Protein AF-A8H005-F1 (afdb_monomer)

Solvent-accessible surface area (backbone atoms only — not comparable to full-atom values): 5559 Å² total; per-residue (Å²): 139,54,77,69,57,57,51,58,48,52,52,53,54,49,51,54,30,35,17,8,88,86,75,68,42,73,20,79,27,64,48,86,77,78,48,60,53,78,74,21,71,57,63,79,52,89,75,66,59,66,67,62,50,25,73,73,64,33,61,67,53,49,60,71,37,63,78,54,41,34,66,17,68,74,58,48,55,51,47,48,50,49,50,55,53,58,59,52,70,76,66,75,79,133

Sequence (94 aa):
MNDKELSLLSERESIKANHCPLCQGLNGCAAQSGAGIEQCWCSKQEFPDKRLLANILGAEELLTLSGTACICEVCLQRLQLLQAQGGTLFKRID

Foldseek 3Di:
DDPVVVVVVVVVLVQQAQAALQPSHGQQAPVVVVDWLCPGPQVPDDADDVVLVCVRNNPVRCVVCVRRHHHHPVVRVVSVVVRVVVVVVVPDDD

Radius of gyration: 16.21 Å; Cα contacts (8 Å, |Δi|>4): 92; chains: 1; bounding box: 60×20×39 Å

Secondary structure (DSSP, 8-state):
--HHHHHHHHHHHHHHHHB-TTT-SB----GGGS--GGGSGGGGS-PPPHHHHHHHH-HHHHHHHTTT-PPPHHHHHHHHHHHHHHHHHTT---

Mean predicted aligned error: 9.06 Å

Organism: Shewanella pealeana (strain ATCC 700345 / ANG-SQ1) (NCBI:txid398579)

InterPro domains:
  IPR032720 Cysteine-rich CWC [PF14375] (20-77)

pLDDT: mean 77.07, std 13.97, range [44.0, 94.0]

Structure (mmCIF, N/CA/C/O backbone):
data_AF-A8H005-F1
#
_entry.id   AF-A8H005-F1
#
loop_
_atom_site.group_PDB
_atom_site.id
_atom_site.type_symbol
_atom_site.label_atom_id
_atom_site.label_alt_id
_atom_site.label_comp_id
_atom_site.label_asym_id
_atom_site.label_entity_id
_atom_site.label_seq_id
_atom_site.pdbx_PDB_ins_code
_atom_site.Cartn_x
_atom_site.Cartn_y
_atom_site.Cartn_z
_atom_site.occupancy
_atom_site.B_iso_or_equiv
_atom_site.auth_seq_id
_atom_site.auth_comp_id
_atom_site.auth_asym_id
_atom_site.auth_atom_id
_atom_site.pdbx_PDB_model_num
ATOM 1 N N . MET A 1 1 ? 31.332 6.022 -7.338 1.00 51.19 1 MET A N 1
ATOM 2 C CA . MET A 1 1 ? 30.086 5.235 -7.408 1.00 51.19 1 MET A CA 1
ATOM 3 C C . MET A 1 1 ? 30.318 4.166 -8.452 1.00 51.19 1 MET A C 1
ATOM 5 O O . MET A 1 1 ? 30.622 4.524 -9.582 1.00 51.19 1 MET A O 1
ATOM 9 N N . ASN A 1 2 ? 30.293 2.895 -8.057 1.00 66.12 2 ASN A N 1
ATOM 10 C CA . ASN A 1 2 ? 30.683 1.784 -8.930 1.00 66.12 2 ASN A CA 1
ATOM 11 C C . ASN A 1 2 ? 29.432 1.100 -9.505 1.00 66.12 2 ASN A C 1
ATOM 13 O O . ASN A 1 2 ? 28.407 1.037 -8.824 1.00 66.12 2 ASN A O 1
ATOM 17 N N . ASP A 1 3 ? 29.528 0.509 -10.699 1.00 69.12 3 ASP A N 1
ATOM 18 C CA . ASP A 1 3 ? 28.417 -0.184 -11.392 1.00 69.12 3 ASP A CA 1
ATOM 19 C C . ASP A 1 3 ? 27.733 -1.270 -10.534 1.00 69.12 3 ASP A C 1
ATOM 21 O O . ASP A 1 3 ? 26.547 -1.579 -10.679 1.00 69.12 3 ASP A O 1
ATOM 25 N N . LYS A 1 4 ? 28.479 -1.823 -9.572 1.00 66.81 4 LYS A N 1
ATOM 26 C CA . LYS A 1 4 ? 28.015 -2.843 -8.627 1.00 66.81 4 LYS A CA 1
ATOM 27 C C . LYS A 1 4 ? 27.091 -2.288 -7.531 1.00 66.81 4 LYS A C 1
ATOM 29 O O . LYS A 1 4 ? 26.196 -2.999 -7.086 1.00 66.81 4 LYS A O 1
ATOM 34 N N . GLU A 1 5 ? 27.275 -1.034 -7.110 1.00 69.38 5 GLU A N 1
ATOM 35 C CA . GLU A 1 5 ? 26.370 -0.375 -6.152 1.00 69.38 5 GLU A CA 1
ATOM 36 C C . GLU A 1 5 ? 25.042 0.012 -6.807 1.00 69.38 5 GLU A C 1
ATOM 38 O O . GLU A 1 5 ? 23.995 -0.130 -6.182 1.00 69.38 5 GLU A O 1
ATOM 43 N N . LEU A 1 6 ? 25.069 0.427 -8.078 1.00 67.12 6 LEU A N 1
ATOM 44 C CA . LEU A 1 6 ? 23.865 0.784 -8.832 1.00 67.12 6 LEU A CA 1
ATOM 45 C C . LEU A 1 6 ? 22.938 -0.428 -9.036 1.00 67.12 6 LEU A C 1
ATOM 47 O O . LEU A 1 6 ? 21.724 -0.317 -8.880 1.00 67.12 6 LEU A O 1
ATOM 51 N N . SER A 1 7 ? 23.519 -1.602 -9.299 1.00 65.75 7 SER A N 1
ATOM 52 C CA . SER A 1 7 ? 22.764 -2.858 -9.445 1.00 65.75 7 SER A CA 1
ATOM 53 C C . SER A 1 7 ? 22.137 -3.308 -8.114 1.00 65.75 7 SER A C 1
ATOM 55 O O . SER A 1 7 ? 20.953 -3.626 -8.052 1.00 65.75 7 SER A O 1
ATOM 57 N N . LEU A 1 8 ? 22.889 -3.217 -7.009 1.00 63.94 8 LEU A N 1
ATOM 58 C CA . LEU A 1 8 ? 22.398 -3.565 -5.667 1.00 63.94 8 LEU A CA 1
ATOM 59 C C . LEU A 1 8 ? 21.334 -2.601 -5.119 1.00 63.94 8 LEU A C 1
ATOM 61 O O . LEU A 1 8 ? 20.582 -2.984 -4.221 1.00 63.94 8 LEU A O 1
ATOM 65 N N . LEU A 1 9 ? 21.296 -1.350 -5.581 1.00 63.72 9 LEU A N 1
ATOM 66 C CA . LEU A 1 9 ? 20.233 -0.399 -5.244 1.00 63.72 9 LEU A CA 1
ATOM 67 C C . LEU A 1 9 ? 18.958 -0.718 -6.033 1.00 63.72 9 LEU A C 1
ATOM 69 O O . LEU A 1 9 ? 17.898 -0.851 -5.427 1.00 63.72 9 LEU A O 1
ATOM 73 N N . SER A 1 10 ? 19.089 -0.969 -7.337 1.00 64.38 10 SER A N 1
ATOM 74 C CA . SER A 1 10 ? 17.979 -1.358 -8.218 1.00 64.38 10 SER A CA 1
ATOM 75 C C . SER A 1 10 ? 17.277 -2.643 -7.754 1.00 64.38 10 SER A C 1
ATOM 77 O O . SER A 1 10 ? 16.050 -2.702 -7.660 1.00 64.38 10 SER A O 1
ATOM 79 N N . GLU A 1 11 ? 18.037 -3.665 -7.347 1.00 60.66 11 GLU A N 1
ATOM 80 C CA . GLU A 1 11 ? 17.464 -4.900 -6.796 1.00 60.66 11 GLU A CA 1
ATOM 81 C C . GLU A 1 11 ? 16.742 -4.681 -5.462 1.00 60.66 11 GLU A C 1
ATOM 83 O O . GLU A 1 11 ? 15.690 -5.277 -5.227 1.00 60.66 11 GLU A O 1
ATOM 88 N N . ARG A 1 12 ? 17.245 -3.796 -4.595 1.00 60.75 12 ARG A N 1
ATOM 89 C CA . ARG A 1 12 ? 16.567 -3.468 -3.330 1.00 60.75 12 ARG A CA 1
ATOM 90 C C . ARG A 1 12 ? 15.280 -2.681 -3.550 1.00 60.75 12 ARG A C 1
ATOM 92 O O . ARG A 1 12 ? 14.302 -2.932 -2.846 1.00 60.75 12 ARG A O 1
ATOM 99 N N . GLU A 1 13 ? 15.259 -1.763 -4.509 1.00 63.94 13 GLU A N 1
ATOM 100 C CA . GLU A 1 13 ? 14.038 -1.051 -4.903 1.00 63.94 13 GLU A CA 1
ATOM 101 C C . GLU A 1 13 ? 13.016 -2.008 -5.530 1.00 63.94 13 GLU A C 1
ATOM 103 O O . GLU A 1 13 ? 11.835 -1.973 -5.181 1.00 63.94 13 GLU A O 1
ATOM 108 N N . SER A 1 14 ? 13.478 -2.954 -6.350 1.00 62.12 14 SER A N 1
ATOM 109 C CA . SER A 1 14 ? 12.636 -4.002 -6.934 1.00 62.12 14 SER A CA 1
ATOM 110 C C . SER A 1 14 ? 12.047 -4.946 -5.876 1.00 62.12 14 SER A C 1
ATOM 112 O O . SER A 1 14 ? 10.867 -5.300 -5.944 1.00 62.12 14 SER A O 1
ATOM 114 N N . ILE A 1 15 ? 12.811 -5.316 -4.841 1.00 63.66 15 ILE A N 1
ATOM 115 C CA . ILE A 1 15 ? 12.277 -6.100 -3.715 1.00 63.66 15 ILE A CA 1
ATOM 116 C C . ILE A 1 15 ? 11.156 -5.319 -3.016 1.00 63.66 15 ILE A C 1
ATOM 118 O O . ILE A 1 15 ? 10.110 -5.899 -2.741 1.00 63.66 15 ILE A O 1
ATOM 122 N N . LYS A 1 16 ? 11.303 -4.010 -2.794 1.00 70.62 16 LYS A N 1
ATOM 123 C CA . LYS A 1 16 ? 10.246 -3.201 -2.161 1.00 70.62 16 LYS A CA 1
ATOM 124 C C . LYS A 1 16 ? 8.977 -3.096 -3.013 1.00 70.62 16 LYS A C 1
ATOM 126 O O . LYS A 1 16 ? 7.884 -3.166 -2.462 1.00 70.62 16 LYS A O 1
ATOM 131 N N . ALA A 1 17 ? 9.102 -2.994 -4.335 1.00 76.12 17 ALA A N 1
ATOM 132 C CA . ALA A 1 17 ? 7.951 -2.865 -5.233 1.00 76.12 17 ALA A CA 1
ATOM 133 C C . ALA A 1 17 ? 7.091 -4.144 -5.327 1.00 76.12 17 ALA A C 1
ATOM 135 O O . ALA A 1 17 ? 5.868 -4.069 -5.470 1.00 76.12 17 ALA A O 1
ATOM 136 N N . ASN A 1 18 ? 7.713 -5.325 -5.216 1.00 82.50 18 ASN A N 1
ATOM 137 C CA . ASN A 1 18 ? 7.047 -6.621 -5.432 1.00 82.50 18 ASN A CA 1
ATOM 138 C C . ASN A 1 18 ? 6.629 -7.336 -4.137 1.00 82.50 18 ASN A C 1
ATOM 140 O O . ASN A 1 18 ? 6.001 -8.400 -4.178 1.00 82.50 18 ASN A O 1
ATOM 144 N N . HIS A 1 19 ? 6.967 -6.765 -2.983 1.00 87.44 19 HIS A N 1
ATOM 145 C CA . HIS A 1 19 ? 6.590 -7.309 -1.687 1.00 87.44 19 HIS A CA 1
ATOM 146 C C . HIS A 1 19 ? 5.579 -6.406 -0.990 1.00 87.44 19 HIS A C 1
ATOM 148 O O . HIS A 1 19 ? 5.541 -5.190 -1.152 1.00 87.44 19 HIS A O 1
ATOM 154 N N . CYS A 1 20 ? 4.710 -7.038 -0.217 1.00 90.06 20 CYS A N 1
ATOM 155 C CA . CYS A 1 20 ? 3.731 -6.364 0.603 1.00 90.06 20 CYS A CA 1
ATOM 156 C C . CYS A 1 20 ? 4.458 -5.681 1.766 1.00 90.06 20 CYS A C 1
ATOM 158 O O . CYS A 1 20 ? 5.135 -6.374 2.527 1.00 90.06 20 CYS A O 1
ATOM 160 N N . PRO A 1 21 ? 4.273 -4.371 1.985 1.00 88.06 21 PRO A N 1
ATOM 161 C CA . PRO A 1 21 ? 4.945 -3.662 3.074 1.00 88.06 21 PRO A CA 1
ATOM 162 C C . PRO A 1 21 ? 4.505 -4.146 4.466 1.00 88.06 21 PRO A C 1
ATOM 164 O O . PRO A 1 21 ? 5.215 -3.951 5.443 1.00 88.06 21 PRO A O 1
ATOM 167 N N . LEU A 1 22 ? 3.356 -4.827 4.566 1.00 89.62 22 LEU A N 1
ATOM 168 C CA . LEU A 1 22 ? 2.822 -5.322 5.838 1.00 89.62 22 LEU A CA 1
ATOM 169 C C . LEU A 1 22 ? 3.341 -6.701 6.238 1.00 89.62 22 LEU A C 1
ATOM 171 O O . LEU A 1 22 ? 3.547 -6.959 7.419 1.00 89.62 22 LEU A O 1
ATOM 175 N N . CYS A 1 23 ? 3.490 -7.615 5.279 1.00 91.94 23 CYS A N 1
ATOM 176 C CA . CYS A 1 23 ? 3.842 -9.008 5.571 1.00 91.94 23 CYS A CA 1
ATOM 177 C C . CYS A 1 23 ? 5.127 -9.474 4.892 1.00 91.94 23 CYS A C 1
ATOM 179 O O . CYS A 1 23 ? 5.517 -10.621 5.082 1.00 91.94 23 CYS A O 1
ATOM 181 N N . GLN A 1 24 ? 5.746 -8.618 4.076 1.00 89.12 24 GLN A N 1
ATOM 182 C CA . GLN A 1 24 ? 6.934 -8.906 3.270 1.00 89.12 24 GLN A CA 1
ATOM 183 C C . GLN A 1 24 ? 6.787 -10.100 2.314 1.00 89.12 24 GLN A C 1
ATOM 185 O O . GLN A 1 24 ? 7.764 -10.514 1.707 1.00 89.12 24 GLN A O 1
ATOM 190 N N . GLY A 1 25 ? 5.581 -10.653 2.148 1.00 89.00 25 GLY A N 1
ATOM 191 C CA . GLY A 1 25 ? 5.270 -11.647 1.123 1.00 89.00 25 GLY A CA 1
ATOM 192 C C . GLY A 1 25 ? 5.024 -10.993 -0.234 1.00 89.00 25 GLY A C 1
ATOM 193 O O . GLY A 1 25 ? 4.866 -9.778 -0.320 1.00 89.00 25 GLY A O 1
ATOM 194 N N . LEU A 1 26 ? 4.952 -11.788 -1.301 1.00 88.94 26 LEU A N 1
ATOM 195 C CA . LEU A 1 26 ? 4.658 -11.277 -2.643 1.00 88.94 26 LEU A CA 1
ATOM 196 C C . LEU A 1 26 ? 3.319 -10.527 -2.663 1.00 88.94 26 LEU A C 1
ATOM 198 O O . LEU A 1 26 ? 2.301 -11.031 -2.181 1.00 88.94 26 LEU A O 1
ATOM 202 N N . ASN A 1 27 ? 3.311 -9.320 -3.231 1.00 88.12 27 ASN A N 1
ATOM 203 C CA . ASN A 1 27 ? 2.089 -8.523 -3.355 1.00 88.12 27 ASN A CA 1
ATOM 204 C C . ASN A 1 27 ? 1.306 -8.790 -4.647 1.00 88.12 27 ASN A C 1
ATOM 206 O O . ASN A 1 27 ? 0.201 -8.275 -4.796 1.00 88.12 27 ASN A O 1
ATOM 210 N N . GLY A 1 28 ? 1.861 -9.572 -5.578 1.00 81.62 28 GLY A N 1
ATOM 211 C CA . GLY A 1 28 ? 1.250 -9.865 -6.878 1.00 81.62 28 GLY A CA 1
ATOM 212 C C . GLY A 1 28 ? 1.219 -8.673 -7.845 1.00 81.62 28 GLY A C 1
ATOM 213 O O . GLY A 1 28 ? 0.601 -8.768 -8.901 1.00 81.62 28 GLY A O 1
ATOM 214 N N . CYS A 1 29 ? 1.853 -7.549 -7.503 1.00 80.94 29 CYS A N 1
ATOM 215 C CA . CYS A 1 29 ? 2.012 -6.396 -8.383 1.00 80.94 29 CYS A CA 1
ATOM 216 C C . CYS A 1 29 ? 3.254 -6.596 -9.245 1.00 80.94 29 CYS A C 1
ATOM 218 O O . CYS A 1 29 ? 4.373 -6.569 -8.751 1.00 80.94 29 CYS A O 1
ATOM 220 N N . ALA A 1 30 ? 3.050 -6.793 -10.545 1.00 62.09 30 ALA A N 1
ATOM 221 C CA . ALA A 1 30 ? 4.119 -6.958 -11.523 1.00 62.09 30 ALA A CA 1
ATOM 222 C C . ALA A 1 30 ? 4.654 -5.606 -12.040 1.00 62.09 30 ALA A C 1
ATOM 224 O O . ALA A 1 30 ? 4.962 -5.475 -13.224 1.00 62.09 30 ALA A O 1
ATOM 225 N N . ALA A 1 31 ? 4.808 -4.596 -11.168 1.00 64.75 31 ALA A N 1
ATOM 226 C CA . ALA A 1 31 ? 5.480 -3.334 -11.529 1.00 64.75 31 ALA A CA 1
ATOM 227 C C . ALA A 1 31 ? 6.927 -3.571 -12.032 1.00 64.75 31 ALA A C 1
ATOM 229 O O . ALA A 1 31 ? 7.522 -2.733 -12.706 1.00 64.75 31 ALA A O 1
ATOM 230 N N . GLN A 1 32 ? 7.462 -4.771 -11.779 1.00 55.66 32 GLN A N 1
ATOM 231 C CA . GLN A 1 32 ? 8.725 -5.312 -12.277 1.00 55.66 32 GLN A CA 1
ATOM 232 C C . GLN A 1 32 ? 8.901 -5.273 -13.811 1.00 55.66 32 GLN A C 1
ATOM 234 O O . GLN A 1 32 ? 10.033 -5.300 -14.283 1.00 55.66 32 GLN A O 1
ATOM 239 N N . SER A 1 33 ? 7.826 -5.196 -14.605 1.00 58.69 33 SER A N 1
ATOM 240 C CA . SER A 1 33 ? 7.923 -5.158 -16.077 1.00 58.69 33 SER A CA 1
ATOM 241 C C . SER A 1 33 ? 8.052 -3.745 -16.672 1.00 58.69 33 SER A C 1
ATOM 243 O O . SER A 1 33 ? 7.963 -3.595 -17.889 1.00 58.69 33 SER A O 1
ATOM 245 N N . GLY A 1 34 ? 8.225 -2.705 -15.844 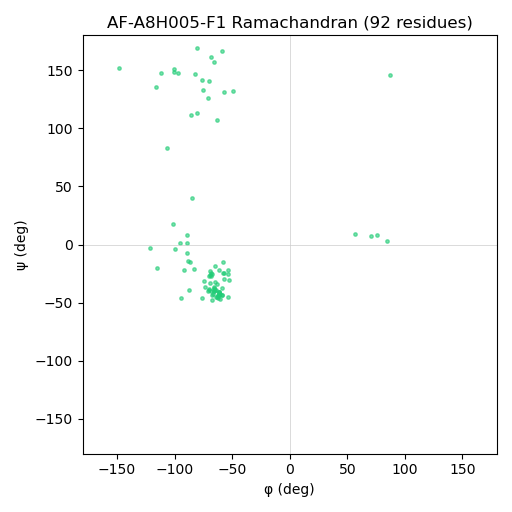1.00 61.06 34 GLY A N 1
ATOM 246 C CA . GLY A 1 34 ? 8.219 -1.301 -16.290 1.00 61.06 34 GLY A CA 1
ATOM 247 C C . GLY A 1 34 ? 6.818 -0.761 -16.602 1.00 61.06 34 GLY A C 1
ATOM 248 O O . GLY A 1 34 ? 6.673 0.336 -17.135 1.00 61.06 34 GLY A O 1
ATOM 249 N N . ALA A 1 35 ? 5.786 -1.539 -16.272 1.00 66.94 35 ALA A N 1
ATOM 250 C CA . ALA A 1 35 ? 4.397 -1.117 -16.305 1.00 66.94 35 ALA A CA 1
ATOM 251 C C . ALA A 1 35 ? 4.098 -0.220 -15.097 1.00 66.94 35 ALA A C 1
ATOM 253 O O . ALA A 1 35 ? 4.582 -0.479 -13.993 1.00 66.94 35 ALA A O 1
ATOM 254 N N . GLY A 1 36 ? 3.297 0.826 -15.295 1.00 72.31 36 GLY A N 1
ATOM 255 C CA . GLY A 1 36 ? 2.897 1.697 -14.199 1.00 72.31 36 GLY A CA 1
ATOM 256 C C . GLY A 1 36 ? 1.966 0.991 -13.209 1.00 72.31 36 GLY A C 1
ATOM 257 O O . GLY A 1 36 ? 1.353 -0.045 -13.499 1.00 72.31 36 GLY A O 1
ATOM 258 N N . ILE A 1 37 ? 1.868 1.560 -12.005 1.00 76.12 37 ILE A N 1
ATOM 259 C CA . ILE A 1 37 ? 1.080 1.018 -10.889 1.00 76.12 37 ILE A CA 1
ATOM 260 C C . ILE A 1 37 ? -0.397 0.817 -11.253 1.00 76.12 37 ILE A C 1
ATOM 262 O O . ILE A 1 37 ? -1.058 -0.057 -10.692 1.00 76.12 37 ILE A O 1
ATOM 266 N N . GLU A 1 38 ? -0.911 1.563 -12.233 1.00 78.56 38 GLU A N 1
ATOM 267 C CA . GLU A 1 38 ? -2.261 1.416 -12.773 1.00 78.56 38 GLU A CA 1
ATOM 268 C C . GLU A 1 38 ? -2.544 0.016 -13.333 1.00 78.56 38 GLU A C 1
ATOM 270 O O . GLU A 1 38 ? -3.699 -0.414 -13.349 1.00 78.56 38 GLU A O 1
ATOM 275 N N . GLN A 1 39 ? -1.511 -0.724 -13.743 1.00 80.44 39 GLN A N 1
ATOM 276 C CA . GLN A 1 39 ? -1.653 -2.082 -14.268 1.00 80.44 39 GLN A CA 1
ATOM 277 C C . GLN A 1 39 ? -1.647 -3.154 -13.176 1.00 80.44 39 GLN A C 1
ATOM 279 O O . GLN A 1 39 ? -2.060 -4.289 -13.429 1.00 80.44 39 GLN A O 1
ATOM 284 N N . CYS A 1 40 ? -1.221 -2.822 -11.957 1.00 84.62 40 CYS A N 1
ATOM 285 C CA . CYS A 1 40 ? -1.268 -3.771 -10.855 1.00 84.62 40 CYS A CA 1
ATOM 286 C C . CYS A 1 40 ? -2.711 -4.040 -10.431 1.00 84.62 40 CYS A C 1
ATOM 288 O O . CYS A 1 40 ? -3.526 -3.129 -10.350 1.00 84.62 40 CYS A O 1
ATOM 290 N N . TRP A 1 41 ? -3.032 -5.293 -10.096 1.00 86.94 41 TRP A N 1
ATOM 291 C CA . TRP A 1 41 ? -4.381 -5.686 -9.661 1.00 86.94 41 TRP A CA 1
ATOM 292 C C . TRP A 1 41 ? -4.907 -4.825 -8.500 1.00 86.94 41 TRP A C 1
ATOM 294 O O . TRP A 1 41 ? -6.113 -4.590 -8.410 1.00 86.94 41 TRP A O 1
ATOM 304 N N . CYS A 1 42 ? -4.000 -4.328 -7.645 1.00 88.06 42 CYS A N 1
ATOM 305 C CA . CYS A 1 42 ? -4.343 -3.496 -6.503 1.00 88.06 42 CYS A CA 1
ATOM 306 C C . CYS A 1 42 ? -4.894 -2.119 -6.912 1.00 88.06 42 CYS A C 1
ATOM 308 O O . CYS A 1 42 ? -5.705 -1.570 -6.178 1.00 88.06 42 CYS A O 1
ATOM 310 N N . SER A 1 43 ? -4.560 -1.588 -8.098 1.00 87.06 43 SER A N 1
ATOM 311 C CA . SER A 1 43 ? -5.086 -0.298 -8.585 1.00 87.06 43 SER A CA 1
ATOM 312 C C . SER A 1 43 ? -6.608 -0.293 -8.753 1.00 87.06 43 SER A C 1
ATOM 314 O O . SER A 1 43 ? -7.238 0.761 -8.753 1.00 87.06 43 SER A O 1
ATOM 316 N N . LYS A 1 44 ? -7.197 -1.486 -8.887 1.00 88.31 44 LYS A N 1
ATOM 317 C CA . LYS A 1 44 ? -8.636 -1.716 -9.058 1.00 88.31 44 LYS A CA 1
ATOM 318 C C . LYS A 1 44 ? -9.350 -2.020 -7.744 1.00 88.31 44 LYS A C 1
ATOM 320 O O . LYS A 1 44 ? -10.539 -2.321 -7.767 1.00 88.31 44 LYS A O 1
ATOM 325 N N . GLN A 1 45 ? -8.631 -2.014 -6.625 1.00 90.56 45 GLN A N 1
ATOM 326 C CA . GLN A 1 45 ? -9.185 -2.368 -5.327 1.00 90.56 45 GLN A CA 1
ATOM 327 C C . GLN A 1 45 ? -9.509 -1.132 -4.507 1.00 90.56 45 GLN A C 1
ATOM 329 O O . GLN A 1 45 ? -8.808 -0.121 -4.551 1.00 90.56 45 GLN A O 1
ATOM 334 N N . GLU A 1 46 ? -10.539 -1.256 -3.680 1.00 88.62 46 GLU A 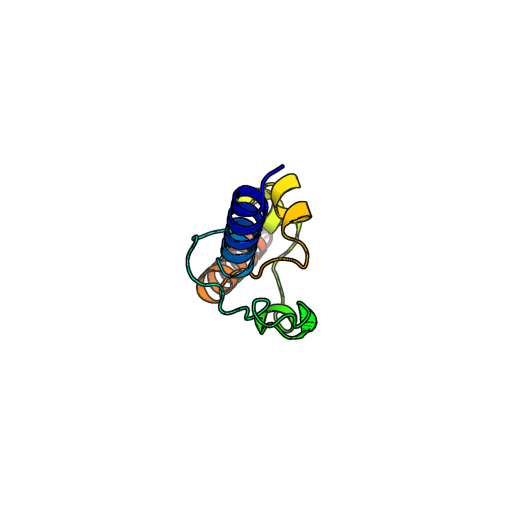N 1
ATOM 335 C CA . GLU A 1 46 ? -10.835 -0.264 -2.661 1.00 88.62 46 GLU A CA 1
ATOM 336 C C . GLU A 1 46 ? -9.936 -0.490 -1.446 1.00 88.62 46 GLU A C 1
ATOM 338 O O . GLU A 1 46 ? -10.028 -1.500 -0.737 1.00 88.62 46 GLU A O 1
ATOM 343 N N . PHE A 1 47 ? -9.049 0.475 -1.213 1.00 88.06 47 PHE A N 1
ATOM 344 C CA . PHE A 1 47 ? -8.213 0.496 -0.026 1.00 88.06 47 PHE A CA 1
ATOM 345 C C . PHE A 1 47 ? -8.969 1.086 1.173 1.00 88.06 47 PHE A C 1
ATOM 347 O O . PHE A 1 47 ? -9.784 1.996 1.004 1.00 88.06 47 PHE A O 1
ATOM 354 N N . PRO A 1 48 ? -8.679 0.599 2.392 1.00 88.12 48 PRO A N 1
ATOM 355 C CA . PRO A 1 48 ? -9.187 1.192 3.619 1.00 88.12 48 PRO A CA 1
ATOM 356 C C . PRO A 1 48 ? -8.768 2.660 3.777 1.00 88.12 48 PRO A C 1
ATOM 358 O O . PRO A 1 48 ? -7.855 3.154 3.112 1.00 88.12 48 PRO A O 1
ATOM 361 N N . ASP A 1 49 ? -9.412 3.337 4.722 1.00 88.88 49 ASP A N 1
ATOM 362 C CA . ASP A 1 49 ? -9.155 4.714 5.103 1.00 88.88 49 ASP A CA 1
ATOM 363 C C . ASP A 1 49 ? -7.655 4.948 5.336 1.00 88.88 49 ASP A C 1
ATOM 365 O O . ASP A 1 49 ? -6.973 4.196 6.043 1.00 88.88 49 ASP A O 1
ATOM 369 N N . LYS A 1 50 ? -7.134 6.030 4.749 1.00 86.19 50 LYS A N 1
ATOM 370 C CA . LYS A 1 50 ? -5.713 6.386 4.840 1.00 86.19 50 LYS A CA 1
ATOM 371 C C . LYS A 1 50 ? -5.239 6.535 6.286 1.00 86.19 50 LYS A C 1
ATOM 373 O O . LYS A 1 50 ? -4.074 6.267 6.556 1.00 86.19 50 LYS A O 1
ATOM 378 N N . ARG A 1 51 ? -6.109 6.929 7.219 1.00 87.50 51 ARG A N 1
ATOM 379 C CA . ARG A 1 51 ? -5.797 7.030 8.653 1.00 87.50 51 ARG A CA 1
ATOM 380 C C . ARG A 1 51 ? -5.583 5.652 9.269 1.00 87.50 51 ARG A C 1
ATOM 382 O O . ARG A 1 51 ? -4.655 5.490 10.052 1.00 87.50 51 ARG A O 1
ATOM 389 N N . LEU A 1 52 ? -6.390 4.657 8.890 1.00 87.62 52 LEU A N 1
ATOM 390 C CA . LEU A 1 52 ? -6.176 3.272 9.322 1.00 87.62 52 LEU A CA 1
ATOM 391 C C . LEU A 1 52 ? -4.832 2.755 8.800 1.00 87.62 52 LEU A C 1
ATOM 393 O O . LEU A 1 52 ? -4.053 2.201 9.569 1.00 87.62 52 LEU A O 1
ATOM 397 N N . LEU A 1 53 ? -4.534 2.994 7.522 1.00 88.38 53 LEU A N 1
ATOM 398 C CA . LEU A 1 53 ? -3.253 2.609 6.926 1.00 88.38 53 LEU A CA 1
ATOM 399 C C . LEU A 1 53 ? -2.067 3.315 7.599 1.00 88.38 53 LEU A C 1
ATOM 401 O O . LEU A 1 53 ? -1.086 2.658 7.935 1.00 88.38 53 LEU A O 1
ATOM 405 N N . ALA A 1 54 ? -2.170 4.620 7.859 1.00 89.25 54 ALA A N 1
ATOM 406 C CA . ALA A 1 54 ? -1.127 5.396 8.527 1.00 89.25 54 ALA A CA 1
ATOM 407 C C . ALA A 1 54 ? -0.897 4.953 9.980 1.00 89.25 54 ALA A C 1
ATOM 409 O O . ALA A 1 54 ? 0.234 4.997 10.449 1.00 89.25 54 ALA A O 1
ATOM 410 N N . ASN A 1 55 ? -1.933 4.487 10.684 1.00 88.38 55 ASN A N 1
ATOM 411 C CA . ASN A 1 55 ? -1.782 3.930 12.031 1.00 88.38 55 ASN A CA 1
ATOM 412 C C . ASN A 1 55 ? -1.031 2.589 12.041 1.00 88.38 55 ASN A C 1
ATOM 414 O O . ASN A 1 55 ? -0.448 2.235 13.060 1.00 88.38 55 ASN A O 1
ATOM 418 N N . ILE A 1 56 ? -1.072 1.836 10.938 1.00 87.19 56 ILE A N 1
ATOM 419 C CA . ILE A 1 56 ? -0.465 0.501 10.844 1.00 87.19 56 ILE A CA 1
ATOM 420 C C . ILE A 1 56 ? 0.951 0.574 10.268 1.00 87.19 56 ILE A C 1
ATOM 422 O O . ILE A 1 56 ? 1.854 -0.063 10.799 1.00 87.19 56 ILE A O 1
ATOM 426 N N . LEU A 1 57 ? 1.140 1.333 9.187 1.00 85.44 57 LEU A N 1
ATOM 427 C CA . LEU A 1 57 ? 2.424 1.473 8.490 1.00 85.44 57 LEU A CA 1
ATOM 428 C C . LEU A 1 57 ? 3.255 2.656 9.000 1.00 85.44 57 LEU A C 1
ATOM 430 O O . LEU A 1 57 ? 4.460 2.685 8.814 1.00 85.44 57 LEU A O 1
ATOM 434 N N . GLY A 1 58 ? 2.626 3.649 9.626 1.00 87.12 58 GLY A N 1
ATOM 435 C CA . GLY A 1 58 ? 3.228 4.963 9.831 1.00 87.12 58 GLY A CA 1
ATOM 436 C C . GLY A 1 58 ? 2.975 5.891 8.639 1.00 87.12 58 GLY A C 1
ATOM 437 O O . GLY A 1 58 ? 2.899 5.472 7.483 1.00 87.12 58 GLY A O 1
ATOM 438 N N . ALA A 1 59 ? 2.818 7.187 8.919 1.00 85.06 59 ALA A N 1
ATOM 439 C CA . ALA A 1 59 ? 2.505 8.186 7.896 1.00 85.06 59 ALA A CA 1
ATOM 440 C C . ALA A 1 59 ? 3.640 8.369 6.873 1.00 85.06 59 ALA A C 1
ATOM 442 O O . ALA A 1 59 ? 3.371 8.535 5.687 1.00 85.06 59 ALA A O 1
ATOM 443 N N . GLU A 1 60 ? 4.896 8.321 7.324 1.00 85.56 60 GLU A N 1
ATOM 444 C CA . GLU A 1 60 ? 6.072 8.471 6.461 1.00 85.56 60 GLU A CA 1
ATOM 445 C C . GLU A 1 60 ? 6.208 7.290 5.496 1.00 85.56 60 GLU A C 1
ATOM 447 O O . GLU A 1 60 ? 6.311 7.480 4.286 1.00 85.56 60 GLU A O 1
ATOM 452 N N . GLU A 1 61 ? 6.096 6.066 6.010 1.00 83.25 61 GLU A N 1
ATOM 453 C CA . GLU A 1 61 ? 6.156 4.859 5.191 1.00 83.25 61 GLU A CA 1
ATOM 454 C C . GLU A 1 61 ? 5.008 4.829 4.171 1.00 83.25 61 GLU A C 1
ATOM 456 O O . GLU A 1 61 ? 5.244 4.608 2.983 1.00 83.25 61 GLU A O 1
ATOM 461 N N . LEU A 1 62 ? 3.784 5.187 4.577 1.00 83.75 62 LEU A N 1
ATOM 462 C CA . LEU A 1 62 ? 2.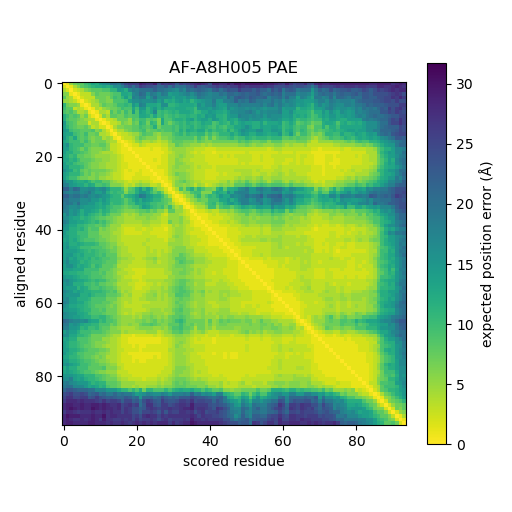641 5.289 3.664 1.00 83.75 62 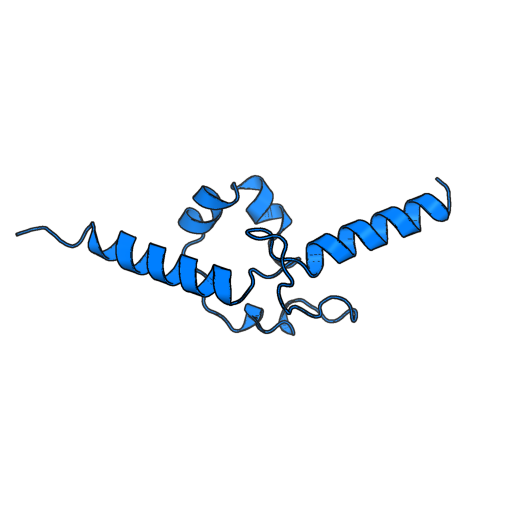LEU A CA 1
ATOM 463 C C . LEU A 1 62 ? 2.873 6.291 2.518 1.00 83.75 62 LEU A C 1
ATOM 465 O O . LEU A 1 62 ? 2.450 6.032 1.390 1.00 83.75 62 LEU A O 1
ATOM 469 N N . LEU A 1 63 ? 3.548 7.415 2.780 1.00 82.62 63 LEU A N 1
ATOM 470 C CA . LEU A 1 63 ? 3.913 8.383 1.740 1.00 82.62 63 LEU A CA 1
ATOM 471 C C . LEU A 1 63 ? 4.935 7.794 0.761 1.00 82.62 63 LEU A C 1
ATOM 473 O O . LEU A 1 63 ? 4.770 7.954 -0.446 1.00 82.62 63 LEU A O 1
ATOM 477 N N . THR A 1 64 ? 5.946 7.076 1.258 1.00 78.06 64 THR A N 1
ATOM 478 C CA . THR A 1 64 ? 6.974 6.451 0.401 1.00 78.06 64 THR A CA 1
ATOM 479 C C . THR A 1 64 ? 6.442 5.298 -0.456 1.00 78.06 64 THR A C 1
ATOM 481 O O . THR A 1 64 ? 6.961 5.037 -1.542 1.00 78.06 64 THR A O 1
ATOM 484 N N . LEU A 1 65 ? 5.388 4.627 0.013 1.00 75.31 65 LEU A N 1
ATOM 485 C CA . LEU A 1 65 ? 4.761 3.485 -0.657 1.00 75.31 65 LEU A CA 1
ATOM 486 C C . LEU A 1 65 ? 3.669 3.893 -1.657 1.00 75.31 65 LEU A C 1
ATOM 488 O O . LEU A 1 65 ? 3.214 3.071 -2.458 1.00 75.31 65 LEU A O 1
ATOM 492 N N . SER A 1 66 ? 3.215 5.148 -1.610 1.00 72.44 66 SER A N 1
ATOM 493 C CA . SER A 1 66 ? 2.110 5.630 -2.435 1.00 72.44 66 SER A CA 1
ATOM 494 C C . SER A 1 66 ? 2.465 5.558 -3.922 1.00 72.44 66 SER A C 1
ATOM 496 O O . SER A 1 66 ? 3.228 6.373 -4.433 1.00 72.44 66 SER A O 1
ATOM 498 N N . GLY A 1 67 ? 1.864 4.600 -4.629 1.00 72.06 67 GLY A N 1
ATOM 499 C CA . GLY A 1 67 ? 2.061 4.410 -6.068 1.00 72.06 67 GLY A CA 1
ATOM 500 C C . GLY A 1 67 ? 3.290 3.577 -6.447 1.00 72.06 67 GLY A C 1
ATOM 501 O O . GLY A 1 67 ? 3.539 3.406 -7.635 1.00 72.06 67 GLY A O 1
ATOM 502 N N . THR A 1 68 ? 4.041 3.051 -5.474 1.00 74.56 68 THR A N 1
ATOM 503 C CA . THR A 1 68 ? 5.297 2.311 -5.712 1.00 74.56 68 THR A CA 1
ATOM 504 C C . THR A 1 68 ? 5.225 0.840 -5.300 1.00 74.56 68 THR A C 1
ATOM 506 O O . THR A 1 68 ? 6.004 0.030 -5.798 1.00 74.56 68 THR A O 1
ATOM 509 N N . ALA A 1 69 ? 4.276 0.465 -4.436 1.00 79.19 69 ALA A N 1
ATOM 510 C CA . ALA A 1 69 ? 4.052 -0.917 -4.021 1.00 79.19 69 ALA A CA 1
ATO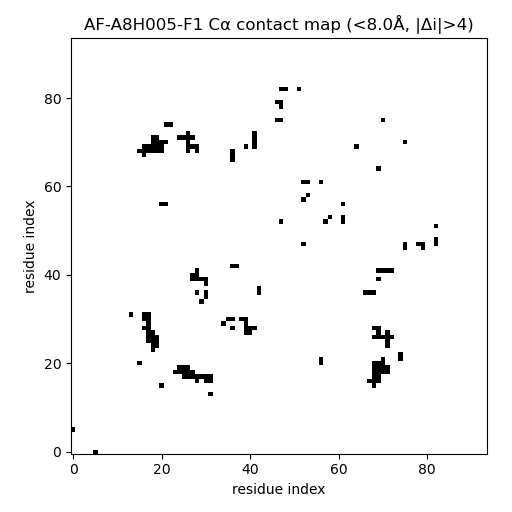M 511 C C . ALA A 1 69 ? 2.572 -1.181 -3.704 1.00 79.19 69 ALA A C 1
ATOM 513 O O . ALA A 1 69 ? 1.839 -0.294 -3.265 1.00 79.19 69 ALA A O 1
ATOM 514 N N . CYS A 1 70 ? 2.133 -2.428 -3.879 1.00 87.88 70 CYS A N 1
ATOM 515 C CA . CYS A 1 70 ? 0.802 -2.871 -3.469 1.00 87.88 70 CYS A CA 1
ATOM 516 C C . CYS A 1 70 ? 0.832 -3.564 -2.100 1.00 87.88 70 CYS A C 1
ATOM 518 O O . CYS A 1 70 ? 1.767 -4.298 -1.770 1.00 87.88 70 CYS A O 1
ATOM 520 N N . ILE A 1 71 ? -0.254 -3.419 -1.340 1.00 90.62 71 ILE A N 1
ATOM 521 C CA . ILE A 1 71 ? -0.588 -4.338 -0.244 1.00 90.62 71 ILE A CA 1
ATOM 522 C C . ILE A 1 71 ? -1.135 -5.628 -0.871 1.00 90.62 71 ILE A C 1
ATOM 524 O O . ILE A 1 71 ? -1.976 -5.559 -1.765 1.00 90.62 71 ILE A O 1
ATOM 528 N N . CYS A 1 72 ? -0.664 -6.800 -0.431 1.00 92.25 72 CYS A N 1
ATOM 529 C CA . CYS A 1 72 ? -1.151 -8.079 -0.960 1.00 92.25 72 CYS A CA 1
ATOM 530 C C . CYS A 1 72 ? -2.631 -8.318 -0.617 1.00 92.25 72 CYS A C 1
ATOM 532 O O . CYS A 1 72 ? -3.138 -7.794 0.376 1.00 92.25 72 CYS A O 1
ATOM 534 N N . GLU A 1 73 ? -3.304 -9.167 -1.394 1.00 92.56 73 GLU A N 1
ATOM 535 C CA . GLU A 1 73 ? -4.734 -9.469 -1.233 1.00 92.56 73 GLU A CA 1
ATOM 536 C C . GLU A 1 73 ? -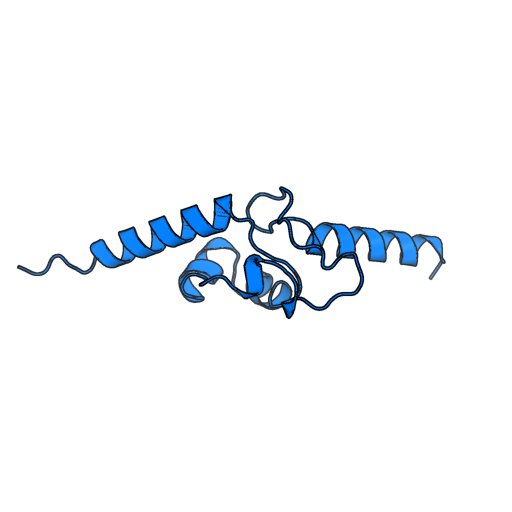5.092 -9.912 0.193 1.00 92.56 73 GLU A C 1
ATOM 538 O O . GLU A 1 73 ? -6.028 -9.388 0.793 1.00 92.56 73 GLU A O 1
ATOM 543 N N . VAL A 1 74 ? -4.289 -10.800 0.784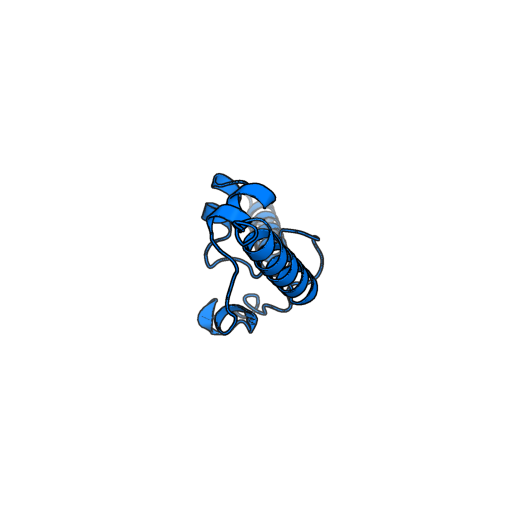 1.00 93.56 74 VAL A N 1
ATOM 544 C CA . VAL A 1 74 ? -4.512 -11.305 2.149 1.00 93.56 74 VAL A CA 1
ATOM 545 C C . VAL A 1 74 ? -4.469 -10.177 3.183 1.00 93.56 74 VAL A C 1
ATOM 547 O O . VAL A 1 74 ? -5.295 -10.125 4.097 1.00 93.56 74 VAL A O 1
ATOM 550 N N . CYS A 1 75 ? -3.506 -9.262 3.061 1.00 94.00 75 CYS A N 1
ATOM 551 C CA . CYS A 1 75 ? -3.404 -8.117 3.959 1.00 94.00 75 CYS A CA 1
ATOM 552 C C . CYS A 1 75 ? -4.534 -7.115 3.709 1.00 94.00 75 CYS A C 1
ATOM 554 O O . CYS A 1 75 ? -5.106 -6.608 4.672 1.00 94.00 75 CYS A O 1
ATOM 556 N N . LEU A 1 76 ? -4.895 -6.872 2.448 1.00 93.12 76 LEU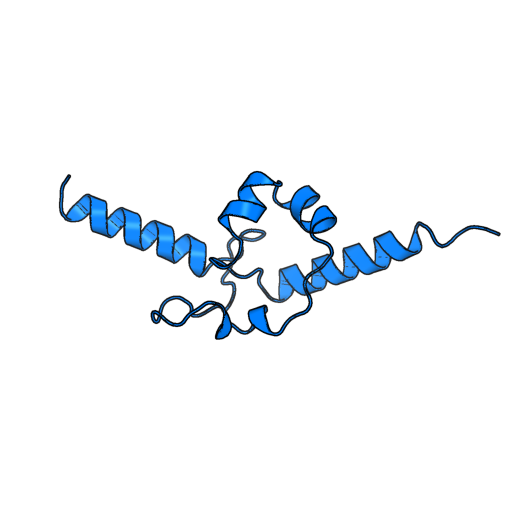 A N 1
ATOM 557 C CA . LEU A 1 76 ? -5.988 -5.974 2.088 1.00 93.12 76 LEU A CA 1
ATOM 558 C C . LEU A 1 76 ? -7.325 -6.449 2.675 1.00 93.12 76 LEU A C 1
ATOM 560 O O . LEU A 1 76 ? -8.006 -5.668 3.338 1.00 93.12 76 LEU A O 1
ATOM 564 N N . GLN A 1 77 ? -7.650 -7.736 2.534 1.00 92.38 77 GLN A N 1
ATOM 565 C CA . GLN A 1 77 ? -8.859 -8.329 3.116 1.00 92.38 77 GLN A CA 1
ATOM 566 C C . GLN A 1 77 ? -8.892 -8.173 4.644 1.00 92.38 77 GLN A C 1
ATOM 568 O O . GLN A 1 77 ? -9.912 -7.788 5.216 1.00 92.38 77 GLN A O 1
ATOM 573 N N . ARG A 1 78 ? -7.763 -8.404 5.331 1.00 92.38 78 ARG A N 1
ATOM 574 C CA . ARG A 1 78 ? -7.674 -8.200 6.789 1.00 92.38 78 ARG A CA 1
ATOM 575 C C . ARG A 1 78 ? -7.925 -6.749 7.185 1.00 92.38 78 ARG A C 1
ATOM 577 O O . ARG A 1 78 ? -8.635 -6.503 8.156 1.00 92.38 78 ARG A O 1
ATOM 584 N N . LEU A 1 79 ? -7.371 -5.794 6.445 1.00 91.50 79 LEU A N 1
ATOM 585 C CA . LEU A 1 79 ? -7.583 -4.375 6.719 1.00 91.50 79 LEU A CA 1
ATOM 586 C C . LEU A 1 79 ? -9.040 -3.957 6.503 1.00 91.50 79 LEU A C 1
ATOM 588 O O . LEU A 1 79 ? -9.582 -3.204 7.309 1.00 91.50 79 LEU A O 1
ATOM 592 N N . GLN A 1 80 ? -9.688 -4.465 5.454 1.00 90.88 80 GLN A N 1
ATOM 593 C CA . GLN A 1 80 ? -11.108 -4.218 5.194 1.00 90.88 80 GLN A CA 1
ATOM 594 C C . GLN A 1 80 ? -11.987 -4.761 6.332 1.00 90.88 80 GLN A C 1
ATOM 596 O O . GLN A 1 80 ? -12.905 -4.074 6.782 1.00 90.88 80 GLN A O 1
ATOM 601 N N . LEU A 1 81 ? -11.662 -5.945 6.867 1.00 89.38 81 LEU A N 1
ATOM 602 C CA . LEU A 1 81 ? -12.335 -6.497 8.047 1.00 89.38 81 LEU A CA 1
ATOM 603 C C . LEU A 1 81 ? -12.130 -5.621 9.290 1.00 89.38 81 LEU A C 1
ATOM 605 O O . LEU A 1 81 ? -13.098 -5.325 9.989 1.00 89.38 81 LEU A O 1
ATOM 609 N N . LEU A 1 82 ? -10.900 -5.166 9.552 1.00 86.88 82 LEU A N 1
ATOM 610 C CA . LEU A 1 82 ? -10.606 -4.262 10.672 1.00 86.88 82 LEU A CA 1
ATOM 611 C C . LEU A 1 82 ? -11.362 -2.935 10.545 1.00 86.88 82 LEU A C 1
ATOM 613 O O . LEU A 1 82 ? -11.905 -2.442 11.532 1.00 86.88 82 LEU A O 1
ATOM 617 N N . GLN A 1 83 ? -11.453 -2.379 9.337 1.00 85.50 83 GLN A N 1
ATOM 618 C CA . GLN A 1 83 ? -12.224 -1.168 9.073 1.00 85.50 83 GLN A CA 1
ATOM 619 C C . GLN A 1 83 ? -13.721 -1.376 9.325 1.00 85.50 83 GLN A C 1
ATOM 621 O O . GLN A 1 83 ? -14.354 -0.545 9.978 1.00 85.50 83 GLN A O 1
ATOM 626 N N . ALA A 1 84 ? -14.287 -2.486 8.845 1.00 84.56 84 ALA A N 1
ATOM 627 C CA . ALA A 1 84 ? -15.690 -2.814 9.075 1.00 84.56 84 ALA A CA 1
ATOM 628 C C . ALA A 1 84 ? -15.995 -2.978 10.575 1.00 84.56 84 ALA A C 1
ATOM 630 O O . ALA A 1 84 ? -17.002 -2.464 11.063 1.00 84.56 84 ALA A O 1
ATOM 631 N N . GLN A 1 85 ? -15.095 -3.619 11.326 1.00 74.81 85 GLN A N 1
ATOM 632 C CA . GLN A 1 85 ? -15.224 -3.800 12.775 1.00 74.81 85 GLN A CA 1
ATOM 633 C C . GLN A 1 85 ? -15.040 -2.483 13.552 1.00 74.81 85 GLN A C 1
ATOM 635 O O . GLN A 1 85 ? -15.804 -2.196 14.477 1.00 74.81 85 GLN A O 1
ATOM 640 N N . GLY A 1 86 ? -14.107 -1.622 13.138 1.00 62.31 86 GLY A N 1
ATOM 641 C CA . GLY A 1 86 ? -13.950 -0.269 13.688 1.00 62.31 86 GLY A CA 1
ATOM 642 C C . GLY A 1 86 ? -15.170 0.625 13.436 1.00 62.31 86 GLY A C 1
ATOM 643 O O . GLY A 1 86 ? -15.563 1.398 14.308 1.00 62.31 86 GLY A O 1
ATOM 644 N N . GLY A 1 87 ? -15.841 0.453 12.291 1.00 51.22 87 GLY A N 1
ATOM 645 C CA . GLY A 1 87 ? -17.116 1.106 11.977 1.00 51.22 87 GLY A CA 1
ATOM 646 C C . GLY A 1 87 ? -18.301 0.612 12.818 1.00 51.22 87 GLY A C 1
ATOM 647 O O . GLY A 1 87 ? -19.274 1.346 12.993 1.00 51.22 87 GLY A O 1
ATOM 648 N N . THR A 1 88 ? -18.227 -0.599 13.384 1.00 47.94 88 THR A N 1
ATOM 649 C CA . THR A 1 88 ? -19.256 -1.114 14.308 1.00 47.94 88 THR A CA 1
ATOM 650 C C . THR A 1 88 ? -19.088 -0.646 15.754 1.00 47.94 88 THR A C 1
ATOM 652 O O . THR A 1 88 ? -20.080 -0.607 16.479 1.00 47.94 88 THR A O 1
ATOM 655 N N . LEU A 1 89 ? -17.890 -0.217 16.176 1.00 47.66 89 LEU A N 1
ATOM 656 C CA . LEU A 1 89 ? -17.669 0.277 17.545 1.00 47.66 89 LEU A CA 1
ATOM 657 C C . LEU A 1 89 ? -18.359 1.633 17.804 1.00 47.66 89 LEU A C 1
ATOM 659 O O . LEU A 1 89 ? -18.763 1.909 18.928 1.00 47.66 89 LEU A O 1
ATOM 663 N N . PHE A 1 90 ? -18.568 2.446 16.763 1.00 49.22 90 PHE A N 1
ATOM 664 C CA . PHE A 1 90 ? -19.289 3.726 16.849 1.00 49.22 90 PHE A CA 1
ATOM 665 C C . PHE A 1 90 ? -20.809 3.615 16.620 1.00 49.22 90 PHE A C 1
ATOM 667 O O . PHE A 1 90 ? -21.500 4.629 16.647 1.00 49.22 90 PHE A O 1
ATOM 674 N N . LYS A 1 91 ? -21.352 2.407 16.399 1.00 44.38 91 LYS A N 1
ATOM 675 C CA . LYS A 1 91 ? -22.792 2.180 16.153 1.00 44.38 91 LYS A CA 1
ATOM 676 C C . LYS A 1 91 ? -23.579 1.647 17.360 1.00 44.38 91 LYS A C 1
ATOM 678 O O . LYS A 1 91 ? -24.689 1.160 17.179 1.00 44.38 91 LYS A O 1
ATOM 683 N N . ARG A 1 92 ? -23.055 1.751 18.587 1.00 44.00 92 ARG A N 1
ATOM 684 C CA . ARG A 1 92 ? -23.873 1.615 19.808 1.00 44.00 92 ARG A CA 1
ATOM 685 C C . ARG A 1 92 ? -24.067 2.980 20.458 1.00 44.00 92 ARG A C 1
ATOM 687 O O . ARG A 1 92 ? -23.337 3.350 21.372 1.00 44.00 92 ARG A O 1
ATOM 694 N N . ILE A 1 93 ? -25.042 3.717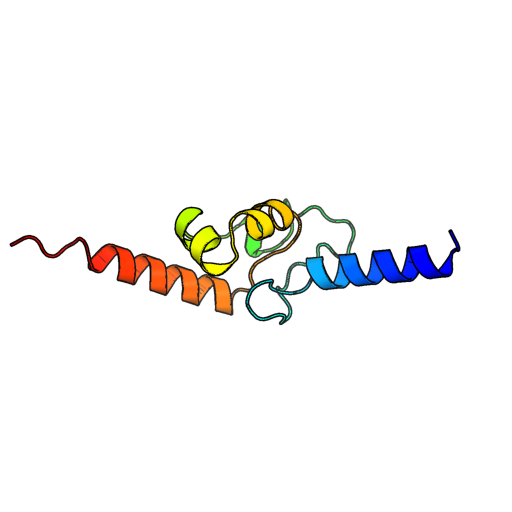 19.946 1.00 52.31 93 ILE A N 1
ATOM 695 C CA . ILE A 1 93 ? -25.846 4.628 20.757 1.00 52.31 93 ILE A CA 1
ATOM 696 C C . ILE A 1 93 ? -27.266 4.061 20.678 1.00 52.31 93 ILE A C 1
ATOM 698 O O . ILE A 1 93 ? -27.681 3.663 19.590 1.00 52.31 93 ILE A O 1
ATOM 702 N N . ASP A 1 94 ? -27.905 4.021 21.848 1.00 45.44 94 ASP A N 1
ATOM 703 C CA . ASP A 1 94 ? -29.172 3.390 22.259 1.00 45.44 94 ASP A CA 1
ATOM 704 C C . ASP A 1 94 ? -29.033 2.003 22.913 1.00 45.44 94 ASP A C 1
ATOM 706 O O . ASP A 1 94 ? -28.863 0.974 22.217 1.00 45.44 94 ASP A O 1
#